Protein AF-A0A3M1M0B0-F1 (afdb_monomer_lite)

Foldseek 3Di:
DCLVVLLLVLLLPDPVLVVVLVVLVVVLVVLVVCCVPVLLLPDPPDPPSDPPQPALVVLVVVVVVCVVVVVVLVVLLVQLVVLLVQLVVCSVPDDNPCSNVSVVSNLSSVLSNQQSVLVVVLVVLSSVLSNDPDPVSNVVSSVVSNVSSVSNSCSSVVSSVVSVCSSVVD

Sequence (170 aa):
MHGFLDILVKVGSDWSSWIVVGILALWAGMSFYKKTICPIANCRFGPDCPKFLPSPEEARGRLERADRRTMLFSLLMLLGVVLAVAGLFGLAQTGAERGTLSFFTLAVGLFLILTVPVRFQIRDNELRVLSATDPELRKALAYDLRLTHWRLLEYEFGILALLTTIIVAF

Structure (mmCIF, N/CA/C/O backbone):
data_AF-A0A3M1M0B0-F1
#
_entry.id   AF-A0A3M1M0B0-F1
#
loop_
_atom_site.group_PDB
_atom_site.id
_atom_site.type_symbol
_atom_site.label_atom_id
_atom_site.label_alt_id
_atom_site.label_comp_id
_atom_site.label_asym_id
_atom_site.label_entity_id
_atom_site.label_seq_id
_atom_site.pdbx_PDB_ins_code
_atom_site.Cartn_x
_atom_site.Cartn_y
_atom_site.Cartn_z
_atom_site.occupancy
_atom_site.B_iso_or_equiv
_atom_site.auth_seq_id
_atom_site.auth_comp_id
_atom_site.auth_asym_id
_atom_site.auth_atom_id
_atom_site.pdbx_PDB_model_num
ATOM 1 N N . MET A 1 1 ? -12.186 -14.550 28.923 1.00 51.50 1 MET A N 1
ATOM 2 C CA . MET A 1 1 ? -11.669 -14.328 27.551 1.00 51.50 1 MET A CA 1
ATOM 3 C C . MET A 1 1 ? -12.751 -13.715 26.643 1.00 51.50 1 MET A C 1
ATOM 5 O O . MET A 1 1 ? -12.877 -14.126 25.501 1.00 51.50 1 MET A O 1
ATOM 9 N N . HIS A 1 2 ? -13.516 -12.721 27.122 1.00 62.84 2 HIS A N 1
ATOM 10 C CA . HIS A 1 2 ? -14.622 -12.112 26.352 1.00 62.84 2 HIS A CA 1
ATOM 11 C C . HIS A 1 2 ? -14.266 -10.755 25.719 1.00 62.84 2 HIS A C 1
ATOM 13 O O . HIS A 1 2 ? -14.863 -10.377 24.720 1.00 62.84 2 HIS A O 1
ATOM 19 N N . GLY A 1 3 ? -13.204 -10.091 26.195 1.00 75.12 3 GLY A N 1
ATOM 20 C CA . GLY A 1 3 ? -12.908 -8.706 25.811 1.00 75.12 3 GLY A CA 1
ATOM 21 C C . GLY A 1 3 ? -12.668 -8.460 24.318 1.00 75.12 3 GLY A C 1
ATOM 22 O O . GLY A 1 3 ? -13.048 -7.411 23.821 1.00 75.12 3 GLY A O 1
ATOM 23 N N . PHE A 1 4 ? -12.089 -9.407 23.569 1.00 79.62 4 PHE A N 1
ATOM 24 C CA . PHE A 1 4 ? -11.884 -9.216 22.125 1.00 79.62 4 PHE A CA 1
ATOM 25 C C . PHE A 1 4 ? -13.190 -9.318 21.324 1.00 79.62 4 PHE A C 1
ATOM 27 O O . PHE A 1 4 ? -13.416 -8.512 20.428 1.00 79.62 4 PHE A O 1
ATOM 34 N N . LEU A 1 5 ? -14.067 -10.267 21.668 1.00 83.44 5 LEU A N 1
ATOM 35 C CA . LEU A 1 5 ? -15.386 -10.398 21.039 1.00 83.44 5 LEU A CA 1
ATOM 36 C C . LEU A 1 5 ? -16.259 -9.172 21.323 1.00 83.44 5 LEU A C 1
ATOM 38 O O . LEU A 1 5 ? -16.896 -8.665 20.406 1.00 83.44 5 LEU A O 1
ATOM 42 N N . ASP A 1 6 ? -16.211 -8.647 22.549 1.00 84.31 6 ASP A N 1
ATOM 43 C CA . ASP A 1 6 ? -16.931 -7.423 22.919 1.00 84.31 6 ASP A CA 1
ATOM 44 C C . ASP A 1 6 ? -16.473 -6.219 22.076 1.00 84.31 6 ASP A C 1
ATOM 46 O O . ASP A 1 6 ? -17.281 -5.375 21.685 1.00 84.31 6 ASP A O 1
ATOM 50 N N . ILE A 1 7 ? -15.178 -6.154 21.741 1.00 84.50 7 ILE A N 1
ATOM 51 C CA . ILE A 1 7 ? -14.634 -5.128 20.844 1.00 84.50 7 ILE A CA 1
ATOM 52 C C . ILE A 1 7 ? -15.150 -5.322 19.414 1.00 84.50 7 ILE A C 1
ATOM 54 O O . ILE A 1 7 ? -15.516 -4.333 18.788 1.00 84.50 7 ILE A O 1
ATOM 58 N N . LEU A 1 8 ? -15.214 -6.555 18.899 1.00 85.62 8 LEU A N 1
ATOM 59 C CA . LEU A 1 8 ? -15.727 -6.819 17.547 1.00 85.62 8 LEU A CA 1
ATOM 60 C C . LEU A 1 8 ? -17.207 -6.446 17.406 1.00 85.62 8 LEU A C 1
ATOM 62 O O . LEU A 1 8 ? -17.549 -5.729 16.471 1.00 85.62 8 LEU A O 1
ATOM 66 N N . VAL A 1 9 ? -18.049 -6.849 18.364 1.00 85.88 9 VAL A N 1
ATOM 67 C CA . VAL A 1 9 ? -19.472 -6.452 18.427 1.00 85.88 9 VAL A CA 1
ATOM 68 C C . VAL A 1 9 ? -19.602 -4.936 18.458 1.00 85.88 9 VAL A C 1
ATOM 70 O O . VAL A 1 9 ? -20.407 -4.343 17.740 1.00 85.88 9 VAL A O 1
ATOM 73 N N . LYS A 1 10 ? -18.755 -4.268 19.245 1.00 85.50 10 LYS A N 1
ATOM 74 C CA . LYS A 1 10 ? -18.771 -2.812 19.298 1.00 85.50 10 LYS A CA 1
ATOM 75 C C . LYS A 1 10 ? -18.378 -2.179 17.963 1.00 85.50 10 LYS A C 1
ATOM 77 O O . LYS A 1 10 ? -19.073 -1.273 17.512 1.00 85.50 10 LYS A O 1
ATOM 82 N N . VAL A 1 11 ? -17.306 -2.657 17.331 1.00 86.75 11 VAL A N 1
ATOM 83 C CA . VAL A 1 11 ? -16.853 -2.183 16.014 1.00 86.75 11 VAL A CA 1
ATOM 84 C C . VAL A 1 11 ? -17.946 -2.377 14.961 1.00 86.75 11 VAL A C 1
ATOM 86 O O . VAL A 1 11 ? -18.173 -1.458 14.178 1.00 86.75 11 VAL A O 1
ATOM 89 N N . GLY A 1 12 ? -18.644 -3.513 14.957 1.00 86.69 12 GLY A N 1
ATOM 90 C CA . GLY A 1 12 ? -19.747 -3.775 14.028 1.00 86.69 12 GLY A CA 1
ATOM 91 C C . GLY A 1 12 ? -20.953 -2.853 14.230 1.00 86.69 12 GLY A C 1
ATOM 92 O O . GLY A 1 12 ? -21.497 -2.306 13.269 1.00 86.69 12 GLY A O 1
ATOM 93 N N . SER A 1 13 ? -21.294 -2.563 15.489 1.00 87.00 13 SER A N 1
ATOM 94 C CA . SER A 1 13 ? -22.404 -1.664 15.841 1.00 87.00 13 SER A CA 1
ATOM 95 C C . SER A 1 13 ? -22.131 -0.169 15.606 1.00 87.00 13 SER A C 1
ATOM 97 O O . SER A 1 13 ? -23.065 0.635 15.554 1.00 87.00 13 SER A O 1
ATOM 99 N N . ASP A 1 14 ? -20.862 0.231 15.499 1.00 89.31 14 ASP A N 1
ATOM 100 C CA . ASP A 1 14 ? -20.462 1.635 15.420 1.00 89.31 14 ASP A CA 1
ATOM 101 C C . ASP A 1 14 ? -20.543 2.158 13.977 1.00 89.31 14 ASP A C 1
ATOM 103 O O . ASP A 1 14 ? -19.865 1.682 13.065 1.00 89.31 14 ASP A O 1
ATOM 107 N N . TRP A 1 15 ? -21.349 3.199 13.763 1.00 88.88 15 TRP A N 1
ATOM 108 C CA . TRP A 1 15 ? -21.510 3.839 12.454 1.00 88.88 15 TRP A CA 1
ATOM 109 C C . TRP A 1 15 ? -20.189 4.404 11.903 1.00 88.88 15 TRP A C 1
ATOM 111 O O . TRP A 1 15 ? -20.014 4.492 10.684 1.00 88.88 15 TRP A O 1
ATOM 121 N N . SER A 1 16 ? -19.239 4.760 12.778 1.00 88.38 16 SER A N 1
ATOM 122 C CA . SER A 1 16 ? -17.927 5.271 12.371 1.00 88.38 16 SER A CA 1
ATOM 123 C C . SER A 1 16 ? -17.088 4.225 11.628 1.00 88.38 16 SER A C 1
ATOM 125 O O . SER A 1 16 ? -16.290 4.583 10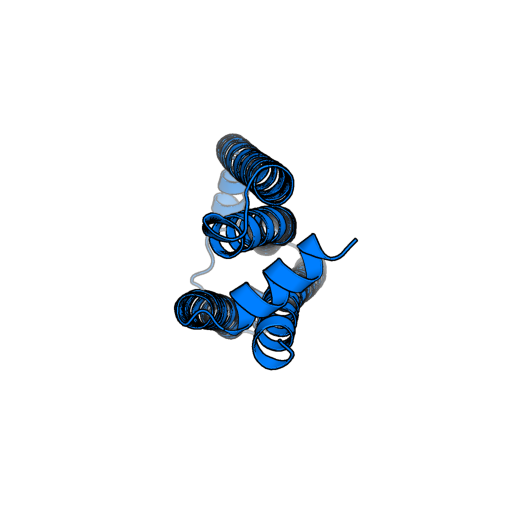.756 1.00 88.38 16 SER A O 1
ATOM 127 N N . SER A 1 17 ? -17.328 2.935 11.871 1.00 89.69 17 SER A N 1
ATOM 128 C CA . SER A 1 17 ? -16.665 1.836 11.167 1.00 89.69 17 SER A CA 1
ATOM 129 C C . SER A 1 17 ? -16.961 1.842 9.668 1.00 89.69 17 SER A C 1
ATOM 131 O O . SER A 1 17 ? -16.065 1.611 8.852 1.00 89.69 17 SER A O 1
ATOM 133 N N . TRP A 1 18 ? -18.188 2.204 9.286 1.00 91.44 18 TRP A N 1
ATOM 134 C CA . TRP A 1 18 ? -18.582 2.333 7.882 1.00 91.44 18 TRP A CA 1
ATOM 135 C C . TRP A 1 18 ? -17.892 3.502 7.180 1.00 91.44 18 TRP A C 1
ATOM 137 O O . TRP A 1 18 ? -17.588 3.398 5.991 1.00 91.44 18 TRP A O 1
ATOM 147 N N . ILE A 1 19 ? -17.569 4.583 7.901 1.00 91.75 19 ILE A N 1
ATOM 148 C CA . ILE A 1 19 ? -16.753 5.670 7.340 1.00 91.75 19 ILE A CA 1
ATOM 149 C C . ILE A 1 19 ? -15.360 5.146 6.993 1.00 91.75 19 ILE A C 1
ATOM 151 O O . 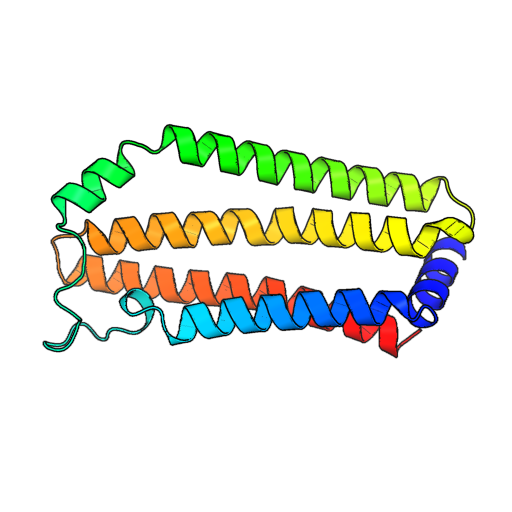ILE A 1 19 ? -14.864 5.405 5.896 1.00 91.75 19 ILE A O 1
ATOM 155 N N . VAL A 1 20 ? -14.732 4.387 7.897 1.00 89.62 20 VAL A N 1
ATOM 156 C CA . VAL A 1 20 ? -13.390 3.836 7.657 1.00 89.62 20 VAL A CA 1
ATOM 157 C C . VAL A 1 20 ? -13.403 2.879 6.465 1.00 89.62 20 VAL A C 1
ATOM 159 O O . VAL A 1 20 ? -12.549 2.996 5.586 1.00 89.62 20 VAL A O 1
ATOM 162 N N . VAL A 1 21 ? -14.401 1.993 6.380 1.00 92.06 21 VAL A N 1
ATOM 163 C CA . VAL A 1 21 ? -14.598 1.116 5.213 1.00 92.06 21 VAL A CA 1
ATOM 164 C C . VAL A 1 21 ? -14.781 1.931 3.936 1.00 92.06 21 VAL A C 1
ATOM 166 O O . VAL A 1 21 ? -14.136 1.629 2.936 1.00 92.06 21 VAL A O 1
ATOM 169 N N . GLY A 1 22 ? -15.593 2.990 3.962 1.00 93.25 22 GLY A N 1
ATOM 170 C CA . GLY A 1 22 ? -15.803 3.869 2.811 1.00 93.25 22 GLY A CA 1
ATOM 171 C C . GLY A 1 22 ? -14.512 4.541 2.332 1.00 93.25 22 GLY A C 1
ATOM 172 O O . GLY A 1 22 ? -14.228 4.553 1.133 1.00 93.25 22 GLY A O 1
ATOM 173 N N . ILE A 1 23 ? -13.686 5.036 3.258 1.00 93.31 23 ILE A N 1
ATOM 174 C CA . ILE A 1 23 ? -12.377 5.628 2.943 1.00 93.31 23 ILE A CA 1
ATOM 175 C C . ILE A 1 23 ? -11.434 4.575 2.349 1.00 93.31 23 ILE A C 1
ATOM 177 O O . ILE A 1 23 ? -10.789 4.837 1.332 1.00 93.31 23 ILE A O 1
ATOM 181 N N . LEU A 1 24 ? -11.363 3.380 2.942 1.00 91.44 24 LEU A N 1
ATOM 182 C CA . LEU A 1 24 ? -10.529 2.286 2.435 1.00 91.44 24 LEU A CA 1
ATOM 183 C C . LEU A 1 24 ? -10.997 1.797 1.060 1.00 91.44 24 LEU A C 1
ATOM 185 O O . LEU A 1 24 ? -10.163 1.539 0.195 1.00 91.44 24 LEU A O 1
ATOM 189 N N . ALA A 1 25 ? -12.308 1.725 0.827 1.00 93.88 25 ALA A N 1
ATOM 190 C CA . ALA A 1 25 ? -12.888 1.363 -0.461 1.00 93.88 25 ALA A CA 1
ATOM 191 C C . ALA A 1 25 ? -12.552 2.400 -1.537 1.00 93.88 25 ALA A C 1
ATOM 193 O O . ALA A 1 25 ? -12.119 2.034 -2.631 1.00 93.88 25 ALA A O 1
ATOM 194 N N . LEU A 1 26 ? -12.673 3.692 -1.217 1.00 95.88 26 LEU A N 1
ATOM 195 C CA . LEU A 1 26 ? -12.257 4.767 -2.115 1.00 95.88 26 LEU A CA 1
ATOM 196 C C . LEU A 1 26 ? -10.753 4.692 -2.407 1.00 95.88 26 LEU A C 1
ATOM 198 O O . LEU A 1 26 ? -10.331 4.875 -3.550 1.00 95.88 26 LEU A O 1
ATOM 202 N N . TRP A 1 27 ? -9.941 4.384 -1.395 1.00 93.06 27 TRP A N 1
ATOM 203 C CA . TRP A 1 27 ? -8.497 4.256 -1.551 1.00 93.06 27 TRP A CA 1
ATOM 204 C C . TRP A 1 27 ? -8.106 3.073 -2.440 1.00 93.06 27 TRP A C 1
ATOM 206 O O . TRP A 1 27 ? -7.343 3.261 -3.389 1.00 93.06 27 TRP A O 1
ATOM 216 N N . ALA A 1 28 ? -8.670 1.890 -2.191 1.00 91.75 28 ALA A N 1
ATOM 217 C CA . ALA A 1 28 ? -8.473 0.699 -3.015 1.00 91.75 28 ALA A CA 1
ATOM 218 C C . ALA A 1 28 ? -8.975 0.927 -4.452 1.00 91.75 28 ALA A C 1
ATOM 220 O O . ALA A 1 28 ? -8.296 0.573 -5.418 1.00 91.75 28 ALA A O 1
ATOM 221 N N . GLY A 1 29 ? -10.117 1.605 -4.612 1.00 93.62 29 GLY A N 1
ATOM 222 C CA . GLY A 1 29 ? -10.640 2.025 -5.912 1.00 93.62 29 GLY A CA 1
ATOM 223 C C . GLY A 1 29 ? -9.684 2.963 -6.653 1.00 93.62 29 GLY A C 1
ATOM 224 O O . GLY A 1 29 ? -9.443 2.786 -7.847 1.00 93.62 29 GLY A O 1
ATOM 225 N N . MET A 1 30 ? -9.062 3.910 -5.948 1.00 93.06 30 MET A N 1
ATOM 226 C CA . MET A 1 30 ? -8.062 4.814 -6.521 1.00 93.06 30 MET A CA 1
ATOM 227 C C . MET A 1 30 ? -6.768 4.082 -6.905 1.00 93.06 30 MET A C 1
ATOM 229 O O . MET A 1 30 ? -6.207 4.348 -7.970 1.00 93.06 30 MET A O 1
ATOM 233 N N . SER A 1 31 ? -6.305 3.131 -6.091 1.00 90.38 31 SER A N 1
ATOM 234 C CA . SER A 1 31 ? -5.173 2.259 -6.431 1.00 90.38 31 SER A CA 1
ATOM 235 C C . SER A 1 31 ? -5.466 1.392 -7.658 1.00 90.38 31 SER A C 1
ATOM 237 O O . SER A 1 31 ? -4.613 1.257 -8.542 1.00 90.38 31 SER A O 1
ATOM 239 N N . PHE A 1 32 ? -6.683 0.852 -7.756 1.00 92.88 32 PHE A N 1
ATOM 240 C CA . PHE A 1 32 ? -7.142 0.091 -8.915 1.00 92.88 32 PHE A CA 1
ATOM 241 C C . PHE A 1 32 ? -7.191 0.965 -10.173 1.00 92.88 32 PHE A C 1
ATOM 243 O O . PHE A 1 32 ? -6.605 0.604 -11.192 1.00 92.88 32 PHE A O 1
ATOM 250 N N . TYR A 1 33 ? -7.788 2.153 -10.085 1.00 90.62 33 TYR A N 1
ATOM 251 C CA . TYR A 1 33 ? -7.823 3.132 -11.174 1.00 90.62 33 TYR A CA 1
ATOM 252 C C . TYR A 1 33 ? -6.416 3.538 -11.635 1.00 90.62 33 TYR A C 1
ATOM 254 O O . TYR A 1 33 ? -6.116 3.591 -12.828 1.00 90.62 33 TYR A O 1
ATOM 262 N N . LYS A 1 34 ? -5.493 3.754 -10.692 1.00 86.50 34 LYS A N 1
ATOM 263 C CA . LYS A 1 34 ? -4.099 4.054 -11.030 1.00 86.50 34 LYS A CA 1
ATOM 264 C C . LYS A 1 34 ? -3.449 2.906 -11.804 1.00 86.50 34 LYS A C 1
ATOM 266 O O . LYS A 1 34 ? -2.698 3.155 -12.744 1.00 86.50 34 LYS A O 1
ATOM 271 N N . LYS A 1 35 ? -3.737 1.654 -11.443 1.00 87.38 35 LYS A N 1
ATOM 272 C CA . LYS A 1 35 ? -3.252 0.482 -12.181 1.00 87.38 35 LYS A CA 1
ATOM 273 C C . LYS A 1 35 ? -3.845 0.400 -13.590 1.00 87.38 35 LYS A C 1
ATOM 275 O O . LYS A 1 35 ? -3.110 0.072 -14.518 1.00 87.38 35 LYS A O 1
ATOM 280 N N . THR A 1 36 ? -5.136 0.674 -13.771 1.00 84.94 36 THR A N 1
ATOM 281 C CA . THR A 1 36 ? -5.778 0.596 -15.097 1.00 84.94 36 THR A CA 1
ATOM 282 C C . THR A 1 36 ? -5.282 1.686 -16.045 1.00 84.94 36 THR A C 1
ATOM 284 O O . THR A 1 36 ? -5.188 1.452 -17.249 1.00 84.94 36 THR A O 1
ATOM 287 N N . ILE A 1 37 ? -4.885 2.842 -15.514 1.00 81.94 37 ILE A N 1
ATOM 288 C CA . ILE A 1 37 ? -4.361 3.954 -16.318 1.00 81.94 37 ILE A CA 1
ATOM 289 C C . ILE A 1 37 ? -2.848 3.913 -16.489 1.00 81.94 37 ILE A C 1
ATOM 291 O O . ILE A 1 37 ? -2.345 4.524 -17.427 1.00 81.94 37 ILE A O 1
ATOM 295 N N . CYS A 1 38 ? -2.105 3.202 -15.634 1.00 76.62 38 CYS A N 1
ATOM 296 C CA . CYS A 1 38 ? -0.647 3.174 -15.710 1.00 76.62 38 CYS A CA 1
ATOM 297 C C . CYS A 1 38 ? -0.179 2.655 -17.087 1.00 76.62 38 CYS A C 1
ATOM 299 O O . CYS A 1 38 ? -0.303 1.455 -17.367 1.00 76.62 38 CYS A O 1
ATOM 301 N N . PRO A 1 39 ? 0.400 3.522 -17.945 1.00 71.44 39 PRO A N 1
ATOM 302 C CA . PRO A 1 39 ? 0.786 3.128 -19.294 1.00 71.44 39 PRO A CA 1
ATOM 303 C C . PRO A 1 39 ? 1.977 2.170 -19.256 1.00 71.44 39 PRO A C 1
ATOM 305 O O . PRO A 1 39 ? 2.071 1.281 -20.086 1.00 71.44 39 PRO A O 1
ATOM 308 N N . ILE A 1 40 ? 2.852 2.277 -18.253 1.00 74.56 40 ILE A N 1
ATOM 309 C CA . ILE A 1 40 ? 4.027 1.408 -18.094 1.00 74.56 40 ILE A CA 1
ATOM 310 C C . ILE A 1 40 ? 3.592 -0.031 -17.794 1.00 74.56 40 ILE A C 1
ATOM 312 O O . ILE A 1 40 ? 4.132 -0.980 -18.358 1.00 74.56 40 ILE A O 1
ATOM 316 N N . ALA A 1 41 ? 2.582 -0.193 -16.936 1.00 71.06 41 ALA A N 1
ATOM 317 C CA . ALA A 1 41 ? 2.028 -1.500 -16.625 1.00 71.06 41 ALA A CA 1
ATOM 318 C C . ALA A 1 41 ? 1.197 -2.044 -17.798 1.00 71.06 41 ALA A C 1
ATOM 320 O O . ALA A 1 41 ? 1.346 -3.211 -18.143 1.00 71.06 41 ALA A O 1
ATOM 321 N N . ASN A 1 42 ? 0.365 -1.234 -18.459 1.00 69.31 42 ASN A N 1
ATOM 322 C CA . ASN A 1 42 ? -0.580 -1.735 -19.469 1.00 69.31 42 ASN A CA 1
ATOM 323 C C . ASN A 1 42 ? -0.088 -1.671 -20.923 1.00 69.31 42 ASN A C 1
ATOM 325 O O . ASN A 1 42 ? -0.692 -2.320 -21.778 1.00 69.31 42 ASN A O 1
ATOM 329 N N . CYS A 1 43 ? 1.024 -0.992 -21.224 1.00 63.62 43 CYS A N 1
ATOM 330 C CA . CYS A 1 43 ? 1.634 -1.054 -22.550 1.00 63.62 43 CYS A CA 1
ATOM 331 C C . CYS A 1 43 ? 2.029 -2.507 -22.851 1.00 63.62 43 CYS A C 1
ATOM 333 O O . CYS A 1 43 ? 2.913 -3.102 -22.227 1.00 63.62 43 CYS A O 1
ATOM 335 N N . ARG A 1 44 ? 1.398 -3.086 -23.873 1.00 57.88 44 ARG A N 1
ATOM 336 C CA . ARG A 1 44 ? 2.106 -4.016 -24.754 1.00 57.88 44 ARG A CA 1
ATOM 337 C C . ARG A 1 44 ? 3.099 -3.146 -25.516 1.00 57.88 44 ARG A C 1
ATOM 339 O O . ARG A 1 44 ? 2.698 -2.098 -26.002 1.00 57.88 44 ARG A O 1
ATOM 346 N N . PHE A 1 45 ? 4.375 -3.522 -25.555 1.00 57.16 45 PHE A N 1
ATOM 347 C CA . PHE A 1 45 ? 5.467 -2.772 -26.196 1.00 57.16 45 PHE A CA 1
ATOM 348 C C . PHE A 1 45 ? 5.313 -2.699 -27.727 1.00 57.16 45 PHE A C 1
ATOM 350 O O . PHE A 1 45 ? 6.147 -3.205 -28.471 1.00 57.16 45 PHE A O 1
ATOM 357 N N . GLY A 1 46 ? 4.200 -2.141 -28.184 1.00 54.34 46 GLY A N 1
ATOM 358 C CA . GLY A 1 46 ? 3.912 -1.802 -29.562 1.00 54.34 46 GLY A CA 1
ATOM 359 C C . GLY A 1 46 ? 4.251 -0.336 -29.847 1.00 54.34 46 GLY A C 1
ATOM 360 O O . GLY A 1 46 ? 4.607 0.413 -28.930 1.00 54.34 46 GLY A O 1
ATOM 361 N N . PRO A 1 47 ? 4.128 0.077 -31.116 1.00 52.81 47 PRO A N 1
ATOM 362 C CA . PRO A 1 47 ? 4.463 1.425 -31.583 1.00 52.81 47 PRO A CA 1
ATOM 363 C C . PRO A 1 47 ? 3.640 2.547 -30.921 1.00 52.81 47 PRO A C 1
ATOM 365 O O . PRO A 1 47 ? 4.048 3.704 -30.976 1.00 52.81 47 PRO A O 1
ATOM 368 N N . ASP A 1 48 ? 2.538 2.207 -30.247 1.00 52.81 48 ASP A N 1
ATOM 369 C CA . ASP A 1 48 ? 1.598 3.157 -29.638 1.00 52.81 48 ASP A CA 1
ATOM 370 C C . ASP A 1 48 ? 1.923 3.527 -28.180 1.00 52.81 48 ASP A C 1
ATOM 372 O O . ASP A 1 48 ? 1.173 4.275 -27.550 1.00 52.81 48 ASP A O 1
ATOM 376 N N . CYS A 1 49 ? 3.016 3.014 -27.599 1.00 58.69 49 CYS A N 1
ATOM 377 C CA . CYS A 1 49 ? 3.376 3.403 -26.235 1.00 58.69 49 CYS A CA 1
ATOM 378 C C . CYS A 1 49 ? 3.824 4.885 -26.236 1.00 58.69 49 CYS A C 1
ATOM 380 O O . CYS A 1 49 ? 4.694 5.264 -27.027 1.00 58.69 49 CYS A O 1
ATOM 382 N N . PRO A 1 50 ? 3.217 5.755 -25.406 1.00 52.34 50 PRO A N 1
ATOM 383 C CA . PRO A 1 50 ? 3.344 7.199 -25.555 1.00 52.34 50 PRO A CA 1
ATOM 384 C C . PRO A 1 50 ? 4.800 7.662 -25.435 1.00 52.34 50 PRO A C 1
ATOM 386 O O . PRO A 1 50 ? 5.491 7.351 -24.467 1.00 52.34 50 PRO A O 1
ATOM 389 N N . LYS A 1 51 ? 5.231 8.498 -26.390 1.00 54.06 51 LYS A N 1
ATOM 390 C CA . LYS A 1 51 ? 6.551 9.166 -26.458 1.00 54.06 51 LYS A CA 1
ATOM 391 C C . LYS A 1 51 ? 6.870 10.090 -25.263 1.00 54.06 51 LYS A C 1
ATOM 393 O O . LYS A 1 51 ? 7.918 10.718 -25.250 1.00 54.06 51 LYS A O 1
ATOM 398 N N . PHE A 1 52 ? 5.984 10.173 -24.269 1.00 53.00 52 PHE A N 1
ATOM 399 C CA . PHE A 1 52 ? 6.109 10.988 -23.053 1.00 53.00 52 PHE A CA 1
ATOM 400 C C . PHE A 1 52 ? 6.786 10.253 -21.884 1.00 53.00 52 PHE A C 1
ATOM 402 O O . PHE A 1 52 ? 6.677 10.674 -20.732 1.00 53.00 52 PHE A O 1
ATOM 409 N N . LEU A 1 53 ? 7.465 9.137 -22.148 1.00 62.50 53 LEU A N 1
ATOM 410 C CA . LEU A 1 53 ? 8.299 8.490 -21.141 1.00 62.50 53 LEU A CA 1
ATOM 411 C C . LEU A 1 53 ? 9.577 9.334 -20.967 1.00 62.50 53 LEU A C 1
ATOM 413 O O . LEU A 1 53 ? 10.177 9.710 -21.976 1.00 62.50 53 LEU A O 1
ATOM 417 N N . PRO A 1 54 ? 9.982 9.665 -19.724 1.00 62.78 54 PRO A N 1
ATOM 418 C CA . PRO A 1 54 ? 11.210 10.416 -19.476 1.00 62.78 54 PRO A CA 1
ATOM 419 C C . PRO A 1 54 ? 12.397 9.711 -20.136 1.00 62.78 54 PRO A C 1
ATOM 421 O O . PRO A 1 54 ? 12.399 8.481 -20.256 1.00 62.78 54 PRO A O 1
ATOM 424 N N . SER A 1 55 ? 13.399 10.482 -20.566 1.00 66.25 55 SER A N 1
ATOM 425 C CA . SER A 1 55 ? 14.582 9.897 -21.197 1.00 66.25 55 SER A CA 1
ATOM 426 C C . SER A 1 55 ? 15.221 8.860 -20.250 1.00 66.25 55 SER A C 1
ATOM 428 O O . SER A 1 55 ? 15.192 9.035 -19.024 1.00 66.25 55 SER A O 1
ATOM 430 N N . PRO A 1 56 ? 15.799 7.759 -20.767 1.00 66.81 56 PRO A N 1
ATOM 431 C CA . PRO A 1 56 ? 16.432 6.739 -19.926 1.00 66.81 56 PRO A CA 1
ATOM 432 C C . PRO A 1 56 ? 17.500 7.315 -18.982 1.00 66.81 56 PRO A C 1
ATOM 434 O O . PRO A 1 56 ? 17.704 6.803 -17.882 1.00 66.81 56 PRO A O 1
ATOM 437 N N . GLU A 1 57 ? 18.152 8.405 -19.390 1.00 67.38 57 GLU A N 1
ATOM 438 C CA . GLU A 1 57 ? 19.146 9.139 -18.603 1.00 67.38 57 GLU A CA 1
ATOM 439 C C . GLU A 1 57 ? 18.518 9.876 -17.411 1.00 67.38 57 GLU A C 1
ATOM 441 O O . GLU A 1 57 ? 19.026 9.785 -16.292 1.00 67.38 57 GLU A O 1
ATOM 446 N N . GLU A 1 58 ? 17.355 10.511 -17.591 1.00 70.06 58 GLU A N 1
ATOM 447 C CA . GLU A 1 58 ? 16.602 11.113 -16.483 1.00 70.06 58 GLU A CA 1
ATOM 448 C C . GLU A 1 58 ? 16.106 10.060 -15.483 1.00 70.06 58 GLU A C 1
ATOM 450 O O . GLU A 1 58 ? 16.109 10.296 -14.269 1.00 70.06 58 GLU A O 1
ATOM 455 N N . ALA A 1 59 ? 15.694 8.885 -15.967 1.00 67.38 59 ALA A N 1
ATOM 456 C CA . ALA A 1 59 ? 15.277 7.778 -15.109 1.00 67.38 59 ALA A CA 1
ATOM 457 C C . ALA A 1 59 ? 16.446 7.234 -14.266 1.00 67.38 59 ALA A C 1
ATOM 459 O O . ALA A 1 59 ? 16.265 6.962 -13.075 1.00 67.38 59 ALA A O 1
ATOM 460 N N . ARG A 1 60 ? 17.654 7.151 -14.841 1.00 67.06 60 ARG A N 1
ATOM 461 C CA . ARG A 1 60 ? 18.885 6.771 -14.122 1.00 67.06 60 ARG A CA 1
ATOM 462 C C . ARG A 1 60 ? 19.277 7.804 -13.066 1.00 67.06 60 ARG A C 1
ATOM 464 O O . ARG A 1 60 ? 19.482 7.433 -11.914 1.00 67.06 60 ARG A O 1
ATOM 471 N N . GLY A 1 61 ? 19.235 9.097 -13.391 1.00 68.44 61 GLY A N 1
ATOM 472 C CA . GLY A 1 61 ? 19.490 10.155 -12.404 1.00 68.44 61 GLY A CA 1
ATOM 473 C C . GLY A 1 61 ? 18.475 10.166 -11.249 1.00 68.44 61 GLY A C 1
ATOM 474 O O . GLY A 1 61 ? 18.797 10.535 -10.118 1.00 68.44 61 GLY A O 1
ATOM 475 N N . ARG A 1 62 ? 17.234 9.716 -11.489 1.00 71.69 62 ARG A N 1
ATOM 476 C CA . ARG A 1 62 ? 16.242 9.499 -10.420 1.00 71.69 62 ARG A CA 1
ATOM 477 C C . ARG A 1 62 ? 16.504 8.233 -9.611 1.00 71.69 62 ARG A C 1
ATOM 479 O O . ARG A 1 62 ? 16.109 8.209 -8.447 1.00 71.69 62 ARG A O 1
ATOM 486 N N . LEU A 1 63 ? 17.118 7.196 -10.179 1.00 68.06 63 LEU A N 1
ATOM 487 C CA . LEU A 1 63 ? 17.564 6.014 -9.432 1.00 68.06 63 LEU A CA 1
ATOM 488 C C . LEU A 1 63 ? 18.678 6.386 -8.449 1.00 68.06 63 LEU A C 1
ATOM 490 O O . LEU A 1 63 ? 18.576 6.017 -7.285 1.00 68.06 63 LEU A O 1
ATOM 494 N N . GLU A 1 64 ? 19.640 7.207 -8.872 1.00 66.44 64 GLU A N 1
ATOM 495 C CA . GLU A 1 64 ? 20.776 7.639 -8.041 1.00 66.44 64 GLU A CA 1
ATOM 496 C C . GLU A 1 64 ? 20.367 8.511 -6.841 1.00 66.44 64 GLU A C 1
ATOM 498 O O . GLU A 1 64 ? 20.964 8.416 -5.775 1.00 66.44 64 GLU A O 1
ATOM 503 N N . ARG A 1 65 ? 19.275 9.286 -6.936 1.00 66.44 65 ARG A N 1
ATOM 504 C CA . ARG A 1 65 ? 18.707 10.045 -5.794 1.00 66.44 65 ARG A CA 1
ATOM 505 C C . ARG A 1 65 ? 17.881 9.175 -4.828 1.00 66.44 65 ARG A C 1
ATOM 507 O O . ARG A 1 65 ? 16.836 9.610 -4.333 1.00 66.44 65 ARG A O 1
ATOM 514 N N . ALA A 1 66 ? 18.309 7.937 -4.586 1.00 65.88 66 ALA A N 1
ATOM 515 C CA . ALA A 1 66 ? 17.599 6.965 -3.755 1.00 65.88 66 ALA A CA 1
ATOM 516 C C . ALA A 1 66 ? 17.468 7.391 -2.281 1.00 65.88 66 ALA A C 1
ATOM 518 O O . ALA A 1 66 ? 16.453 7.080 -1.659 1.00 65.88 66 ALA A O 1
ATOM 519 N N . ASP A 1 67 ? 18.410 8.168 -1.743 1.00 66.31 67 ASP A N 1
ATOM 520 C CA . ASP A 1 67 ? 18.482 8.474 -0.304 1.00 66.31 67 ASP A CA 1
ATOM 521 C C . ASP A 1 67 ? 17.213 9.108 0.274 1.00 66.31 67 ASP A C 1
ATOM 523 O O . ASP A 1 67 ? 16.721 8.706 1.332 1.00 66.31 67 ASP A O 1
ATOM 527 N N . ARG A 1 68 ? 16.600 10.057 -0.445 1.00 70.94 68 ARG A N 1
ATOM 528 C CA . ARG A 1 68 ? 15.366 10.705 0.029 1.00 70.94 68 ARG A CA 1
ATOM 529 C C . ARG A 1 68 ? 14.179 9.734 0.059 1.00 70.94 68 ARG A C 1
ATOM 531 O O . ARG A 1 68 ? 13.272 9.901 0.875 1.00 70.94 68 ARG A O 1
ATOM 538 N N . ARG A 1 69 ? 14.171 8.717 -0.815 1.00 74.81 69 ARG A N 1
ATOM 539 C CA . ARG A 1 69 ? 13.138 7.667 -0.828 1.00 74.81 69 ARG A CA 1
ATOM 540 C C . ARG A 1 69 ? 13.304 6.732 0.363 1.00 74.81 69 ARG A C 1
ATOM 542 O O . ARG A 1 69 ? 12.306 6.426 1.012 1.00 74.81 69 ARG A O 1
ATOM 549 N N . THR A 1 70 ? 14.540 6.364 0.686 1.00 81.25 70 THR A N 1
ATOM 550 C CA . THR A 1 70 ? 14.863 5.519 1.841 1.00 81.25 70 THR A CA 1
ATOM 551 C C . THR A 1 70 ? 14.394 6.157 3.148 1.00 81.25 70 THR A C 1
ATOM 553 O O . THR A 1 70 ? 13.768 5.488 3.966 1.00 81.25 70 THR A O 1
ATOM 556 N N . MET A 1 71 ? 14.585 7.471 3.320 1.00 87.88 71 MET A N 1
ATOM 557 C CA . MET A 1 71 ? 14.113 8.173 4.521 1.00 87.88 71 MET A CA 1
ATOM 558 C C . MET A 1 71 ? 12.580 8.161 4.648 1.00 87.88 71 MET A C 1
ATOM 560 O O . MET A 1 71 ? 12.057 7.854 5.718 1.00 87.88 71 MET A O 1
ATOM 564 N N . LEU A 1 72 ? 11.849 8.458 3.564 1.00 89.12 72 LEU A N 1
ATOM 5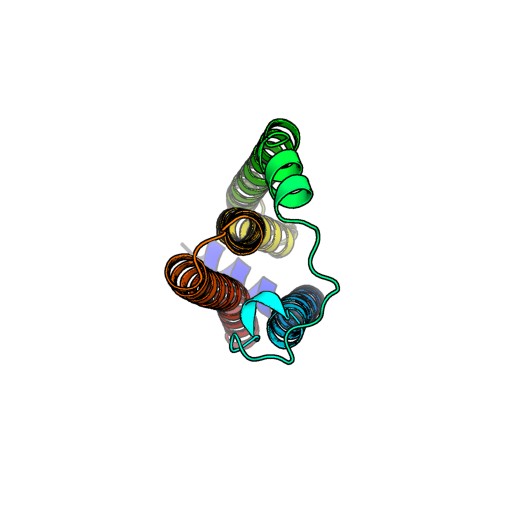65 C CA . LEU A 1 72 ? 10.378 8.440 3.578 1.00 89.12 72 LEU A CA 1
ATOM 566 C C . LEU A 1 72 ? 9.838 7.033 3.867 1.00 89.12 72 LEU A C 1
ATOM 568 O O . LEU A 1 72 ? 8.871 6.890 4.611 1.00 89.12 72 LEU A O 1
ATOM 572 N N . PHE A 1 73 ? 10.466 6.004 3.292 1.00 91.25 73 PHE A N 1
ATOM 573 C CA . PHE A 1 73 ? 10.125 4.610 3.562 1.00 91.25 73 PHE A CA 1
ATOM 574 C C . PHE A 1 73 ? 10.273 4.290 5.051 1.00 91.25 73 PHE A C 1
ATOM 576 O O . PHE A 1 73 ? 9.306 3.858 5.677 1.00 91.25 73 PHE A O 1
ATOM 583 N N . SER A 1 74 ? 11.439 4.577 5.635 1.00 93.12 74 SER A N 1
ATOM 584 C CA . SER A 1 74 ? 11.706 4.319 7.053 1.00 93.12 74 SER A CA 1
ATOM 585 C C . SER A 1 74 ? 10.733 5.057 7.972 1.00 93.12 74 SER A C 1
ATOM 587 O O . SER A 1 74 ? 10.235 4.467 8.927 1.00 93.12 74 SER A O 1
ATOM 589 N N . LEU A 1 75 ? 10.402 6.317 7.665 1.00 95.00 75 LEU A N 1
ATOM 590 C CA . LEU A 1 75 ? 9.430 7.098 8.437 1.00 95.00 75 LEU A CA 1
ATOM 591 C C . LEU A 1 75 ? 8.021 6.493 8.383 1.00 95.00 75 LEU A C 1
ATOM 593 O O . LEU A 1 75 ? 7.363 6.385 9.416 1.00 95.00 75 LEU A O 1
ATOM 597 N N . LEU A 1 76 ? 7.558 6.075 7.202 1.00 94.38 76 LEU A N 1
ATOM 598 C CA . LEU A 1 76 ? 6.236 5.460 7.045 1.00 94.38 76 LEU A CA 1
ATOM 599 C C . LEU A 1 76 ? 6.155 4.081 7.705 1.00 94.38 76 LEU A C 1
ATOM 601 O O . LEU A 1 76 ? 5.134 3.754 8.307 1.00 94.38 76 LEU A O 1
ATOM 605 N N . MET A 1 77 ? 7.228 3.291 7.632 1.00 96.69 77 MET A N 1
ATOM 606 C CA . MET A 1 77 ? 7.306 2.002 8.319 1.00 96.69 77 MET A CA 1
ATOM 607 C C . MET A 1 77 ? 7.313 2.179 9.835 1.00 96.69 77 MET A C 1
ATOM 609 O O . MET A 1 77 ? 6.565 1.492 10.529 1.00 96.69 77 MET A O 1
ATOM 613 N N . LEU A 1 78 ? 8.095 3.134 10.349 1.00 97.31 78 LEU A N 1
ATOM 614 C CA . LEU A 1 78 ? 8.109 3.461 11.772 1.00 97.31 78 LEU A CA 1
ATOM 615 C C . LEU A 1 78 ? 6.724 3.914 12.242 1.00 97.31 78 LEU A C 1
ATOM 617 O O . LEU A 1 78 ? 6.246 3.438 13.267 1.00 97.31 78 LEU A O 1
ATOM 621 N N . LEU A 1 79 ? 6.051 4.771 11.468 1.00 97.25 79 LEU A N 1
ATOM 622 C CA . LEU A 1 79 ? 4.680 5.188 11.752 1.00 97.25 79 LEU A CA 1
ATOM 623 C C . LEU A 1 79 ? 3.723 3.988 11.794 1.00 97.25 79 LEU A C 1
ATOM 625 O O . LEU A 1 79 ? 2.945 3.869 12.735 1.00 97.25 79 LEU A O 1
ATOM 629 N N . GLY A 1 80 ? 3.808 3.077 10.819 1.00 96.12 80 GLY A N 1
ATOM 630 C CA . GLY A 1 80 ? 3.002 1.855 10.792 1.00 96.12 80 GLY A CA 1
ATOM 631 C C . GLY A 1 80 ? 3.206 0.985 12.034 1.00 96.12 80 GLY A C 1
ATOM 632 O O . GLY A 1 80 ? 2.232 0.546 12.645 1.00 96.12 80 GLY A O 1
ATOM 633 N N . VAL A 1 81 ? 4.459 0.801 12.459 1.00 97.44 81 VAL A N 1
ATOM 634 C CA . VAL A 1 81 ? 4.802 0.051 13.678 1.00 97.44 81 VAL A CA 1
ATOM 635 C C . VAL A 1 81 ? 4.269 0.747 14.926 1.00 97.44 81 VAL A C 1
ATOM 637 O O . VAL A 1 81 ? 3.627 0.099 15.748 1.00 97.44 81 VAL A O 1
ATOM 640 N N . VAL A 1 82 ? 4.479 2.058 15.064 1.00 97.69 82 VAL A N 1
ATOM 641 C CA . VAL A 1 82 ? 3.991 2.829 16.218 1.00 97.69 82 VAL A CA 1
ATOM 642 C C . VAL A 1 82 ? 2.469 2.755 16.318 1.00 97.69 82 VAL A C 1
ATOM 644 O O . VAL A 1 82 ? 1.953 2.521 17.407 1.00 97.69 82 VAL A O 1
ATOM 647 N N . LEU A 1 83 ? 1.749 2.882 15.200 1.00 97.00 83 LEU A N 1
ATOM 648 C CA . LEU A 1 83 ? 0.291 2.744 15.172 1.00 97.00 83 LEU A CA 1
ATOM 649 C C . LEU A 1 83 ? -0.148 1.320 15.531 1.00 97.00 83 LEU A C 1
ATOM 651 O O . LEU A 1 83 ? -1.024 1.150 16.373 1.00 97.00 83 LEU A O 1
ATOM 655 N N . ALA A 1 84 ? 0.488 0.290 14.969 1.00 96.19 84 ALA A N 1
ATOM 656 C CA . ALA A 1 84 ? 0.151 -1.094 15.290 1.00 96.19 84 ALA A CA 1
ATOM 657 C C . ALA A 1 84 ? 0.351 -1.394 16.786 1.00 96.19 84 ALA A C 1
ATOM 659 O O . ALA A 1 84 ? -0.533 -1.945 17.440 1.00 96.19 84 ALA A O 1
ATOM 660 N N . VAL A 1 85 ? 1.481 -0.962 17.349 1.00 96.19 85 VAL A N 1
ATOM 661 C CA . VAL A 1 85 ? 1.800 -1.129 18.771 1.00 96.19 85 VAL A CA 1
ATOM 662 C C . VAL A 1 85 ? 0.833 -0.327 19.646 1.00 96.19 85 VAL A C 1
ATOM 664 O O . VAL A 1 85 ? 0.275 -0.880 20.592 1.00 96.19 85 VAL A O 1
ATOM 667 N N . ALA A 1 86 ? 0.570 0.941 19.323 1.00 94.31 86 ALA A N 1
ATOM 668 C CA . ALA A 1 86 ? -0.369 1.778 20.072 1.00 94.31 86 ALA A CA 1
ATOM 669 C C . ALA A 1 86 ? -1.798 1.216 20.042 1.00 94.31 86 ALA A C 1
ATOM 671 O O . ALA A 1 86 ? -2.475 1.203 21.070 1.00 94.31 86 ALA A O 1
ATOM 672 N N . GLY A 1 87 ? -2.244 0.707 18.891 1.00 92.88 87 GLY A N 1
ATOM 673 C CA . GLY A 1 87 ? -3.526 0.023 18.752 1.00 92.88 87 GLY A CA 1
ATOM 674 C C . GLY A 1 87 ? -3.593 -1.235 19.615 1.00 92.88 87 GLY A C 1
ATOM 675 O O . GLY A 1 87 ? -4.548 -1.406 20.368 1.00 92.88 87 GLY A O 1
ATOM 676 N N . LEU A 1 88 ? -2.547 -2.065 19.590 1.00 92.19 88 LEU A N 1
ATOM 677 C CA . LEU A 1 88 ? -2.462 -3.280 20.404 1.00 92.19 88 LEU A CA 1
ATOM 678 C C . LEU A 1 88 ? -2.505 -2.978 21.912 1.00 92.19 88 LEU A C 1
ATOM 680 O O . LEU A 1 88 ? -3.285 -3.591 22.639 1.00 92.19 88 LEU A O 1
ATOM 684 N N . PHE A 1 89 ? -1.713 -2.010 22.385 1.00 91.25 89 PHE A N 1
ATOM 685 C CA . PHE A 1 89 ? -1.748 -1.581 23.788 1.00 91.25 89 PHE A CA 1
ATOM 686 C C . PHE A 1 89 ? -3.089 -0.947 24.163 1.00 91.25 89 PHE A C 1
ATOM 688 O O . PHE A 1 89 ? -3.593 -1.193 25.258 1.00 91.25 89 PHE A O 1
ATOM 695 N N . GLY A 1 90 ? -3.694 -0.177 23.257 1.00 89.00 90 GLY A N 1
ATOM 696 C CA . GLY A 1 90 ? -5.017 0.404 23.459 1.00 89.00 90 GLY A CA 1
ATOM 697 C C . GLY A 1 90 ? -6.091 -0.664 23.669 1.00 89.00 90 GLY A C 1
ATOM 698 O O . GLY A 1 90 ? -6.866 -0.563 24.619 1.00 89.00 90 GLY A O 1
ATOM 699 N N . LEU A 1 91 ? -6.069 -1.734 22.866 1.00 87.56 91 LEU A N 1
ATOM 700 C CA . LEU A 1 91 ? -6.969 -2.884 23.023 1.00 87.56 91 LEU A CA 1
ATOM 701 C C . LEU A 1 91 ? -6.757 -3.620 24.357 1.00 87.56 91 LEU A C 1
ATOM 703 O O . LEU A 1 91 ? -7.703 -4.191 24.890 1.00 87.56 91 LEU A O 1
ATOM 707 N N . ALA A 1 92 ? -5.536 -3.608 24.900 1.00 84.88 92 ALA A N 1
ATOM 708 C CA . ALA A 1 92 ? -5.210 -4.268 26.165 1.00 84.88 92 ALA A CA 1
ATOM 709 C C . ALA A 1 92 ? -5.569 -3.433 27.409 1.00 84.88 92 ALA A C 1
ATOM 711 O O . ALA A 1 92 ? -5.898 -3.999 28.449 1.00 84.88 92 ALA A O 1
ATOM 712 N N . GLN A 1 93 ? -5.471 -2.101 27.327 1.00 78.56 93 GLN A N 1
ATOM 713 C CA . GLN A 1 93 ? -5.607 -1.205 28.485 1.00 78.56 93 GLN A CA 1
ATOM 714 C C . GLN A 1 93 ? -6.998 -0.592 28.650 1.00 78.56 93 GLN A C 1
ATOM 716 O O . GLN A 1 93 ? -7.326 -0.126 29.741 1.00 78.56 93 GLN A O 1
ATOM 721 N N . THR A 1 94 ? -7.806 -0.525 27.592 1.00 60.22 94 THR A N 1
ATOM 722 C CA . THR A 1 94 ? -9.055 0.243 27.636 1.00 60.22 94 THR A CA 1
ATOM 723 C C . THR A 1 94 ? -10.279 -0.648 27.813 1.00 60.22 94 THR A C 1
ATOM 725 O O . THR A 1 94 ? -10.452 -1.652 27.128 1.00 60.22 94 THR A O 1
ATOM 728 N N . GLY A 1 95 ? -11.160 -0.247 28.737 1.00 62.62 95 GLY A N 1
ATOM 729 C CA . GLY A 1 95 ? -12.553 -0.688 28.731 1.00 62.62 95 GLY A CA 1
ATOM 730 C C . GLY A 1 95 ? -13.241 -0.289 27.420 1.00 62.62 95 GLY A C 1
ATOM 731 O O . GLY A 1 95 ? -12.706 0.506 26.643 1.00 62.62 95 GLY A O 1
ATOM 732 N N . ALA A 1 96 ? -14.436 -0.830 27.178 1.00 62.66 96 ALA A N 1
ATOM 733 C CA . ALA A 1 96 ? -15.135 -0.791 25.890 1.00 62.66 96 ALA A CA 1
ATOM 734 C C . ALA A 1 96 ? -15.149 0.578 25.173 1.00 62.66 96 ALA A C 1
ATOM 736 O O . ALA A 1 96 ? -15.235 0.621 23.950 1.00 62.66 96 ALA A O 1
ATOM 737 N N . GLU A 1 97 ? -15.067 1.709 25.881 1.00 69.69 97 GLU A N 1
ATOM 738 C CA . GLU A 1 97 ? -15.127 3.075 25.338 1.00 69.69 97 GLU A CA 1
ATOM 739 C C . GLU A 1 97 ? -14.148 3.385 24.195 1.00 69.69 97 GLU A C 1
ATOM 741 O O . GLU A 1 97 ? -14.557 4.061 23.255 1.00 69.69 97 GLU A O 1
ATOM 746 N N . ARG A 1 98 ? -12.907 2.875 24.210 1.00 81.62 98 ARG A N 1
ATOM 747 C CA . ARG A 1 98 ? -11.899 3.180 23.164 1.00 81.62 98 ARG A CA 1
ATOM 748 C C . ARG A 1 98 ? -11.578 2.014 22.223 1.00 81.62 98 ARG A C 1
ATOM 750 O O . ARG A 1 98 ? -10.729 2.166 21.345 1.00 81.62 98 ARG A O 1
ATOM 757 N N . GLY A 1 99 ? -12.294 0.894 22.351 1.00 85.38 99 GLY A N 1
ATOM 758 C CA . GLY A 1 99 ? -12.048 -0.328 21.576 1.00 85.38 99 GLY A CA 1
ATOM 759 C C . GLY A 1 99 ? -12.044 -0.103 20.061 1.00 85.38 99 GLY A C 1
ATOM 760 O O . GLY A 1 99 ? -11.101 -0.520 19.391 1.00 85.38 99 GLY A O 1
ATOM 761 N N . THR A 1 100 ? -13.029 0.636 19.532 1.00 87.50 100 THR A N 1
ATOM 762 C CA . THR A 1 100 ? -13.141 0.947 18.095 1.00 87.50 100 THR A CA 1
ATOM 763 C C . THR A 1 100 ? -11.920 1.708 17.574 1.00 87.50 100 THR A C 1
ATOM 765 O O . THR A 1 100 ? -11.319 1.327 16.569 1.00 87.50 100 THR A O 1
ATOM 768 N N . LEU A 1 101 ? -11.494 2.755 18.288 1.00 89.50 101 LEU A N 1
ATOM 769 C CA . LEU A 1 101 ? -10.338 3.563 17.897 1.00 89.50 101 LEU A CA 1
ATOM 770 C C . LEU A 1 101 ? -9.050 2.735 17.927 1.00 89.50 101 LEU A C 1
ATOM 772 O O . LEU A 1 101 ? -8.255 2.799 16.990 1.00 89.50 101 LEU A O 1
ATOM 776 N N . SER A 1 102 ? -8.834 1.951 18.985 1.00 91.88 102 SER A N 1
ATOM 777 C CA . SER A 1 102 ? -7.645 1.104 19.115 1.00 91.88 102 SER A CA 1
ATOM 778 C C . SER A 1 102 ? -7.597 0.012 18.045 1.00 91.88 102 SER A C 1
ATOM 780 O O . SER A 1 102 ? -6.531 -0.230 17.477 1.00 91.88 102 SER A O 1
ATOM 782 N N . PHE A 1 103 ? -8.748 -0.572 17.698 1.00 91.44 103 PHE A N 1
ATOM 783 C CA . PHE A 1 103 ? -8.868 -1.536 16.606 1.00 91.44 103 PHE A CA 1
ATOM 784 C C . PHE A 1 103 ? -8.487 -0.916 15.257 1.00 91.44 103 PHE A C 1
ATOM 786 O O . PHE A 1 103 ? -7.636 -1.457 14.550 1.00 91.44 103 PHE A O 1
ATOM 793 N N . PHE A 1 104 ? -9.036 0.254 14.916 1.00 91.19 104 PHE A N 1
ATOM 794 C CA . PHE A 1 104 ? -8.677 0.921 13.663 1.00 91.19 104 PHE A CA 1
ATOM 795 C C . PHE A 1 104 ? -7.235 1.419 13.648 1.00 91.19 104 PHE A C 1
ATOM 797 O O . PHE A 1 104 ? -6.576 1.335 12.617 1.00 91.19 104 PHE A O 1
ATOM 804 N N . THR A 1 105 ? -6.709 1.872 14.784 1.00 94.00 105 THR A N 1
ATOM 805 C CA . THR A 1 105 ? -5.299 2.265 14.904 1.00 94.00 105 THR A CA 1
ATOM 806 C C . THR A 1 105 ? -4.378 1.075 14.608 1.00 94.00 105 THR A C 1
ATOM 808 O O . THR A 1 105 ? -3.431 1.206 13.830 1.00 94.00 105 THR A O 1
ATOM 811 N N . LEU A 1 106 ? -4.711 -0.110 15.136 1.00 93.94 106 LEU A N 1
ATOM 812 C CA . LEU A 1 106 ? -4.019 -1.360 14.820 1.00 93.94 106 LEU A CA 1
ATOM 813 C C . LEU A 1 106 ? -4.141 -1.713 13.329 1.00 93.94 106 LEU A C 1
ATOM 815 O O . LEU A 1 106 ? -3.131 -1.974 12.674 1.00 93.94 106 LEU A O 1
ATOM 819 N N . ALA A 1 107 ? -5.361 -1.688 12.786 1.00 92.88 107 ALA A N 1
ATOM 820 C CA . ALA A 1 107 ? -5.634 -2.032 11.392 1.00 92.88 107 ALA A CA 1
ATOM 821 C C . ALA A 1 107 ? -4.898 -1.106 10.408 1.00 92.88 107 ALA A C 1
ATOM 823 O O . ALA A 1 107 ? -4.305 -1.586 9.445 1.00 92.88 107 ALA A O 1
ATOM 824 N N . VAL A 1 108 ? -4.869 0.205 10.671 1.00 93.00 108 VAL A N 1
ATOM 825 C CA . VAL A 1 108 ? -4.127 1.189 9.866 1.00 93.00 108 VAL A CA 1
ATOM 826 C C . VAL A 1 108 ? -2.620 0.956 9.968 1.00 93.00 108 VAL A C 1
ATOM 828 O O . VAL A 1 108 ? -1.927 1.004 8.951 1.00 93.00 108 VAL A O 1
ATOM 831 N N . GLY A 1 109 ? -2.099 0.657 11.162 1.00 95.25 109 GLY A N 1
ATOM 832 C CA . GLY A 1 109 ? -0.686 0.316 11.338 1.00 95.25 109 GLY A CA 1
ATOM 833 C C . GLY A 1 109 ? -0.272 -0.898 10.503 1.00 95.25 109 GLY A C 1
ATOM 834 O O . GLY A 1 109 ? 0.690 -0.831 9.734 1.00 95.25 109 GLY A O 1
ATOM 835 N N . LEU A 1 110 ? -1.054 -1.979 10.578 1.00 95.19 110 LEU A N 1
ATOM 836 C CA . LEU A 1 110 ? -0.849 -3.185 9.769 1.00 95.19 110 LEU A CA 1
ATOM 837 C C . LEU A 1 110 ? -0.991 -2.905 8.271 1.00 95.19 110 LEU A C 1
ATOM 839 O O . LEU A 1 110 ? -0.166 -3.362 7.478 1.00 95.19 110 LEU A O 1
ATOM 843 N N . PHE A 1 111 ? -1.987 -2.109 7.880 1.00 93.81 111 PHE A N 1
ATOM 844 C CA . PHE A 1 111 ? -2.175 -1.690 6.496 1.00 93.81 111 PHE A CA 1
ATOM 845 C C . PHE A 1 111 ? -0.925 -0.989 5.953 1.00 93.81 111 PHE A C 1
ATOM 847 O O . PHE A 1 111 ? -0.472 -1.308 4.853 1.00 93.81 111 PHE A O 1
ATOM 854 N N . LEU A 1 112 ? -0.333 -0.061 6.713 1.00 94.50 112 LEU A N 1
ATOM 855 C CA . LEU A 1 112 ? 0.893 0.624 6.298 1.00 94.50 112 LEU A CA 1
ATOM 856 C C . LEU A 1 112 ? 2.060 -0.355 6.155 1.00 94.50 112 LEU A C 1
ATOM 858 O O . LEU A 1 112 ? 2.726 -0.349 5.122 1.00 94.50 112 LEU A O 1
ATOM 862 N N . ILE A 1 113 ? 2.269 -1.226 7.143 1.00 96.25 113 ILE A N 1
ATOM 863 C CA . ILE A 1 113 ? 3.357 -2.218 7.133 1.00 96.25 113 ILE A CA 1
ATOM 864 C C . ILE A 1 113 ? 3.270 -3.130 5.901 1.00 96.25 113 ILE A C 1
ATOM 866 O O . ILE A 1 113 ? 4.296 -3.444 5.300 1.00 96.25 113 ILE A O 1
ATOM 870 N N . LEU A 1 114 ? 2.061 -3.529 5.501 1.00 94.69 114 LEU A N 1
ATOM 871 C CA . LEU A 1 114 ? 1.850 -4.426 4.364 1.00 94.69 114 LEU A CA 1
ATOM 872 C C . LEU A 1 114 ? 1.911 -3.704 3.011 1.00 94.69 114 LEU A C 1
ATOM 874 O O . LEU A 1 114 ? 2.482 -4.225 2.054 1.00 94.69 114 LEU A O 1
ATOM 878 N N . THR A 1 115 ? 1.346 -2.499 2.904 1.00 94.38 115 THR A N 1
ATOM 879 C CA . THR A 1 115 ? 1.175 -1.823 1.605 1.00 94.38 115 THR A CA 1
ATOM 880 C C . THR A 1 115 ? 2.321 -0.884 1.240 1.00 94.38 115 THR A C 1
ATOM 882 O O . THR A 1 115 ? 2.634 -0.738 0.054 1.00 94.38 115 THR A O 1
ATOM 885 N N . VAL A 1 116 ? 2.983 -0.251 2.216 1.00 93.88 116 VAL A N 1
ATOM 886 C CA . VAL A 1 116 ? 4.075 0.704 1.961 1.00 93.88 116 VAL A CA 1
ATOM 887 C C . VAL A 1 116 ? 5.244 0.048 1.218 1.00 93.88 116 VAL A C 1
ATOM 889 O O . VAL A 1 116 ? 5.634 0.600 0.185 1.00 93.88 116 VAL A O 1
ATOM 892 N N . PRO A 1 117 ? 5.772 -1.127 1.623 1.00 94.00 117 PRO A N 1
ATOM 893 C CA . PRO A 1 117 ? 6.868 -1.771 0.898 1.00 94.00 117 PRO A CA 1
ATOM 894 C C . PRO A 1 117 ? 6.515 -2.043 -0.563 1.00 94.00 117 PRO A C 1
ATOM 896 O O . PRO A 1 117 ? 7.307 -1.752 -1.456 1.00 94.00 117 PRO A O 1
ATOM 899 N N . VAL A 1 118 ? 5.292 -2.511 -0.823 1.00 94.38 118 VAL A N 1
ATOM 900 C CA . VAL A 1 118 ? 4.823 -2.798 -2.185 1.00 94.38 118 VAL A CA 1
ATOM 901 C C . VAL A 1 118 ? 4.708 -1.516 -3.012 1.00 94.38 118 VAL A C 1
ATOM 903 O O . VAL A 1 118 ? 5.105 -1.489 -4.173 1.00 94.38 118 VAL A O 1
ATOM 906 N N . ARG A 1 119 ? 4.241 -0.407 -2.426 1.00 92.38 119 ARG A N 1
ATOM 907 C CA . ARG A 1 119 ? 4.172 0.897 -3.115 1.00 92.38 119 ARG A CA 1
ATOM 908 C C . ARG A 1 119 ? 5.548 1.442 -3.491 1.00 92.38 119 ARG A C 1
ATOM 910 O O . ARG A 1 119 ? 5.684 2.068 -4.543 1.00 92.38 119 ARG A O 1
ATOM 917 N N . PHE A 1 120 ? 6.555 1.218 -2.650 1.00 91.75 120 PHE A N 1
ATOM 918 C CA . PHE A 1 120 ? 7.939 1.558 -2.979 1.00 91.75 120 PHE A CA 1
ATOM 919 C C . PHE A 1 120 ? 8.501 0.635 -4.063 1.00 91.75 120 PHE A C 1
ATOM 921 O O . PHE A 1 120 ? 9.055 1.142 -5.034 1.00 91.75 120 PHE A O 1
ATOM 928 N N . GLN A 1 121 ? 8.244 -0.676 -3.980 1.00 91.69 121 GLN A N 1
ATOM 929 C CA . GLN A 1 121 ? 8.610 -1.631 -5.033 1.00 91.69 121 GLN A CA 1
ATOM 930 C C . GLN A 1 121 ? 8.006 -1.253 -6.390 1.00 91.69 121 GLN A C 1
ATOM 932 O O . GLN A 1 121 ? 8.713 -1.287 -7.388 1.00 91.69 121 GLN A O 1
ATOM 937 N N . ILE A 1 122 ? 6.739 -0.822 -6.441 1.00 91.12 122 ILE A N 1
ATOM 938 C CA . ILE A 1 122 ? 6.102 -0.333 -7.676 1.00 91.12 122 ILE A CA 1
ATOM 939 C C . ILE A 1 122 ? 6.891 0.838 -8.266 1.00 91.12 122 ILE A C 1
ATOM 941 O O . ILE A 1 122 ? 7.213 0.818 -9.448 1.00 91.12 122 ILE A O 1
ATOM 945 N N . ARG A 1 123 ? 7.247 1.839 -7.451 1.00 88.75 123 ARG A N 1
ATOM 946 C CA . ARG A 1 123 ? 8.010 3.008 -7.920 1.00 88.75 123 ARG A CA 1
ATOM 947 C C . ARG A 1 123 ? 9.409 2.632 -8.406 1.00 88.75 123 ARG A C 1
ATOM 949 O O . ARG A 1 123 ? 9.862 3.155 -9.421 1.00 88.75 123 ARG A O 1
ATOM 956 N N . ASP A 1 124 ? 10.090 1.739 -7.697 1.00 88.62 124 ASP A N 1
ATOM 957 C CA . ASP A 1 124 ? 11.426 1.286 -8.087 1.00 88.62 124 ASP A CA 1
ATOM 958 C C . ASP A 1 124 ? 11.369 0.442 -9.367 1.00 88.62 124 ASP A C 1
ATOM 960 O O . ASP A 1 124 ? 12.187 0.627 -10.269 1.00 88.62 124 ASP A O 1
ATOM 964 N N . ASN A 1 125 ? 10.360 -0.420 -9.501 1.00 89.12 125 ASN A N 1
ATOM 965 C CA . ASN A 1 125 ? 10.127 -1.212 -10.703 1.00 89.12 125 ASN A CA 1
ATOM 966 C C . ASN A 1 125 ? 9.732 -0.335 -11.899 1.00 89.12 125 ASN A C 1
ATOM 968 O O . ASN A 1 125 ? 10.252 -0.551 -12.990 1.00 89.12 125 ASN A O 1
ATOM 972 N N . GLU A 1 126 ? 8.914 0.706 -11.709 1.00 87.31 126 GLU A N 1
ATOM 973 C CA . GLU A 1 126 ? 8.643 1.720 -12.739 1.00 87.31 126 GLU A CA 1
ATOM 974 C C . GLU A 1 126 ? 9.956 2.341 -13.250 1.00 87.31 126 GLU A C 1
ATOM 976 O O . GLU A 1 126 ? 10.202 2.368 -14.455 1.00 87.31 126 GLU A O 1
ATOM 981 N N . LEU A 1 127 ? 10.851 2.772 -12.353 1.00 86.19 127 LEU A N 1
ATOM 982 C CA . LEU A 1 127 ? 12.148 3.351 -12.732 1.00 86.19 127 LEU A CA 1
ATOM 983 C C . LEU A 1 127 ? 13.080 2.346 -13.425 1.00 86.19 127 LEU A C 1
ATOM 985 O O . LEU A 1 127 ? 13.817 2.715 -14.345 1.00 86.19 127 LEU A O 1
ATOM 989 N N . ARG A 1 128 ? 13.043 1.072 -13.028 1.00 85.38 128 ARG A N 1
ATOM 990 C CA . ARG A 1 128 ? 13.802 -0.001 -13.691 1.00 85.38 128 ARG A CA 1
ATOM 991 C C . ARG A 1 128 ? 13.288 -0.256 -15.105 1.00 85.38 128 ARG A C 1
ATOM 993 O O . ARG A 1 128 ? 14.094 -0.341 -16.027 1.00 85.38 128 ARG A O 1
ATOM 1000 N N . VAL A 1 129 ? 11.969 -0.297 -15.303 1.00 86.69 129 VAL A N 1
ATOM 1001 C CA . VAL A 1 129 ? 11.365 -0.426 -16.642 1.00 86.69 129 VAL A CA 1
ATOM 1002 C C . VAL A 1 129 ? 11.762 0.759 -17.529 1.00 86.69 129 VAL A C 1
ATOM 1004 O O . VAL A 1 129 ? 12.114 0.564 -18.691 1.00 86.69 129 VAL A O 1
ATOM 1007 N N . LEU A 1 130 ? 11.754 1.978 -16.983 1.00 83.88 130 LEU A N 1
ATOM 1008 C CA . LEU A 1 130 ? 12.112 3.197 -17.718 1.00 83.88 130 LEU A CA 1
ATOM 1009 C C . LEU A 1 130 ? 13.603 3.286 -18.076 1.00 83.88 130 LEU A C 1
ATOM 1011 O O . LEU A 1 130 ? 13.952 3.820 -19.125 1.00 83.88 130 LEU A O 1
ATOM 1015 N N . SER A 1 131 ? 14.486 2.771 -17.220 1.00 82.81 131 SER A N 1
ATOM 1016 C CA . SER A 1 131 ? 15.941 2.837 -17.425 1.00 82.81 131 SER A CA 1
ATOM 1017 C C . SER A 1 131 ? 16.516 1.672 -18.243 1.00 82.81 131 SER A C 1
ATOM 1019 O O . SER A 1 131 ? 17.654 1.767 -18.719 1.00 82.81 131 SER A O 1
ATOM 1021 N N . ALA A 1 132 ? 15.748 0.592 -18.439 1.00 84.06 132 ALA A N 1
ATOM 1022 C CA . ALA A 1 132 ? 16.146 -0.564 -19.239 1.00 84.06 132 ALA A CA 1
ATOM 1023 C C . ALA A 1 132 ? 16.223 -0.213 -20.731 1.00 84.06 132 ALA A C 1
ATOM 1025 O O . ALA A 1 132 ? 15.236 0.220 -21.326 1.00 84.06 132 ALA A O 1
ATOM 1026 N N . THR A 1 133 ? 17.384 -0.424 -21.353 1.00 80.81 133 THR A N 1
ATOM 1027 C CA . THR A 1 133 ? 17.621 -0.185 -22.790 1.00 80.81 133 THR A CA 1
ATOM 1028 C C . THR A 1 133 ? 17.294 -1.398 -23.658 1.00 80.81 133 THR A C 1
ATOM 1030 O O . THR A 1 133 ? 16.884 -1.228 -24.802 1.00 80.81 133 THR A O 1
ATOM 1033 N N . ASP A 1 134 ? 17.436 -2.604 -23.109 1.00 85.81 134 ASP A N 1
ATOM 1034 C CA . ASP A 1 134 ? 17.123 -3.862 -23.787 1.00 85.81 134 ASP A CA 1
ATOM 1035 C C . ASP A 1 134 ? 15.598 -4.122 -23.801 1.00 85.81 134 ASP A C 1
ATOM 1037 O O . ASP A 1 134 ? 14.966 -4.107 -22.734 1.00 85.81 134 ASP A O 1
ATOM 1041 N N . PRO A 1 135 ? 14.980 -4.348 -24.979 1.00 82.75 135 PRO A N 1
ATOM 1042 C CA . PRO A 1 135 ? 13.552 -4.631 -25.092 1.00 82.75 135 PRO A CA 1
ATOM 1043 C C . PRO A 1 135 ? 13.102 -5.913 -24.377 1.00 82.75 135 PRO A C 1
ATOM 1045 O O . PRO A 1 135 ? 11.957 -5.954 -23.916 1.00 82.75 135 PRO A O 1
ATOM 1048 N N . GLU A 1 136 ? 13.938 -6.950 -24.272 1.00 85.31 136 GLU A N 1
ATOM 1049 C CA . GLU A 1 136 ? 13.555 -8.194 -23.586 1.00 85.31 136 GLU A CA 1
ATOM 1050 C C . GLU A 1 136 ? 13.550 -8.014 -22.070 1.00 85.31 136 GLU A C 1
ATOM 1052 O O . GLU A 1 136 ? 12.544 -8.302 -21.410 1.00 85.31 136 GLU A O 1
ATOM 1057 N N . LEU A 1 137 ? 14.614 -7.418 -21.527 1.00 85.31 137 LEU A N 1
ATOM 1058 C CA . LEU A 1 137 ? 14.678 -7.038 -20.118 1.00 85.31 137 LEU A CA 1
ATOM 1059 C C . LEU A 1 137 ? 13.521 -6.108 -19.731 1.00 85.31 137 LEU A C 1
ATOM 1061 O O . LEU A 1 137 ? 12.880 -6.295 -18.695 1.00 85.31 137 LEU A O 1
ATOM 1065 N N . ARG A 1 138 ? 13.198 -5.128 -20.582 1.00 83.94 138 ARG A N 1
ATOM 1066 C CA . ARG A 1 138 ? 12.087 -4.201 -20.335 1.00 83.94 138 ARG A CA 1
ATOM 1067 C C . ARG A 1 138 ? 10.737 -4.926 -20.255 1.00 83.94 138 ARG A C 1
ATOM 1069 O O . ARG A 1 138 ? 9.916 -4.580 -19.404 1.00 83.94 138 ARG A O 1
ATOM 1076 N N . LYS A 1 139 ? 10.512 -5.953 -21.088 1.00 85.38 139 LYS A N 1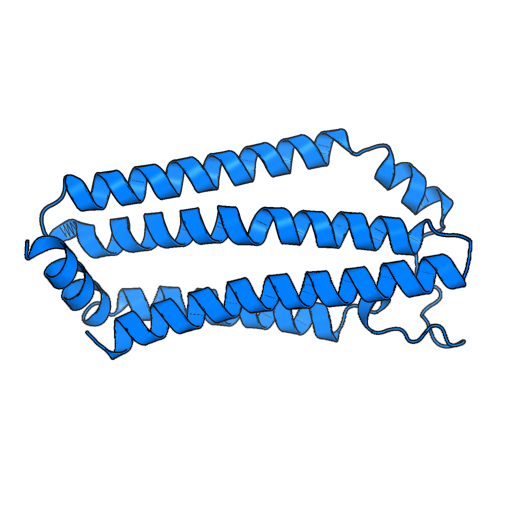
ATOM 1077 C CA . LYS A 1 139 ? 9.309 -6.804 -21.027 1.00 85.38 139 LYS A CA 1
ATOM 1078 C C . LYS A 1 139 ? 9.218 -7.577 -19.715 1.00 85.38 139 LYS A C 1
ATOM 1080 O O . LYS A 1 139 ? 8.150 -7.577 -19.099 1.00 85.38 139 LYS A O 1
ATOM 1085 N N . ALA A 1 140 ? 10.319 -8.187 -19.281 1.00 88.88 140 ALA A N 1
ATOM 1086 C CA . ALA A 1 140 ? 10.374 -8.917 -18.017 1.00 88.88 140 ALA A CA 1
ATOM 1087 C C . ALA A 1 140 ? 10.084 -7.995 -16.817 1.00 88.88 140 ALA A C 1
ATOM 1089 O O . ALA A 1 140 ? 9.243 -8.313 -15.976 1.00 88.88 140 ALA A O 1
ATOM 1090 N N . LEU A 1 141 ? 10.693 -6.807 -16.787 1.00 88.94 141 LEU A N 1
ATOM 1091 C CA . LEU A 1 141 ? 10.480 -5.821 -15.723 1.00 88.94 141 LEU A CA 1
ATOM 1092 C C . LEU A 1 141 ? 9.044 -5.271 -15.700 1.00 88.94 141 LEU A C 1
ATOM 1094 O O . LEU A 1 141 ? 8.488 -5.040 -14.629 1.00 88.94 141 LEU A O 1
ATOM 1098 N N . ALA A 1 142 ? 8.405 -5.088 -16.860 1.00 87.69 142 ALA A N 1
ATOM 1099 C CA . ALA A 1 142 ? 7.006 -4.663 -16.906 1.00 87.69 142 ALA A CA 1
ATOM 1100 C C . ALA A 1 142 ? 6.042 -5.759 -16.430 1.00 87.69 142 ALA A C 1
ATOM 1102 O O . ALA A 1 142 ? 5.008 -5.453 -15.833 1.00 87.69 142 ALA A O 1
ATOM 1103 N N . TYR A 1 143 ? 6.370 -7.033 -16.657 1.00 89.06 143 TYR A N 1
ATOM 1104 C CA . TYR A 1 143 ? 5.617 -8.144 -16.078 1.00 89.06 143 TYR A CA 1
ATOM 1105 C C . TYR A 1 143 ? 5.738 -8.169 -14.547 1.00 89.06 143 TYR A C 1
ATOM 1107 O O . TYR A 1 143 ? 4.718 -8.254 -13.860 1.00 89.06 143 TYR A O 1
ATOM 1115 N N . ASP A 1 144 ? 6.949 -7.996 -14.011 1.00 90.94 144 ASP A N 1
ATOM 1116 C CA . ASP A 1 144 ? 7.175 -7.892 -12.562 1.00 90.94 144 ASP A CA 1
ATOM 1117 C C . ASP A 1 144 ? 6.430 -6.692 -11.944 1.00 90.94 144 ASP A C 1
ATOM 1119 O O . ASP A 1 144 ? 5.772 -6.806 -10.905 1.00 90.94 144 ASP A O 1
ATOM 1123 N N . LEU A 1 145 ? 6.415 -5.549 -12.639 1.00 90.94 145 LEU A N 1
ATOM 1124 C CA . LEU A 1 145 ? 5.625 -4.385 -12.241 1.00 90.94 145 LEU A CA 1
ATOM 1125 C C . LEU A 1 145 ? 4.124 -4.718 -12.145 1.00 90.94 145 LEU A C 1
ATOM 1127 O O . LEU A 1 145 ? 3.482 -4.373 -11.151 1.00 90.94 145 LEU A O 1
ATOM 1131 N N . ARG A 1 146 ? 3.554 -5.432 -13.128 1.00 90.81 146 ARG A N 1
ATOM 1132 C CA . ARG A 1 146 ? 2.140 -5.865 -13.086 1.00 90.81 146 ARG A CA 1
ATOM 1133 C C . ARG A 1 146 ? 1.850 -6.767 -11.893 1.00 90.81 146 ARG A C 1
ATOM 1135 O O . ARG A 1 146 ? 0.828 -6.567 -11.234 1.00 90.81 146 ARG A O 1
ATOM 1142 N N . LEU A 1 147 ? 2.720 -7.741 -11.624 1.00 92.88 147 LEU A N 1
ATOM 1143 C CA . LEU A 1 147 ? 2.594 -8.632 -10.468 1.00 92.88 147 LEU A CA 1
ATOM 1144 C C . LEU A 1 147 ? 2.634 -7.843 -9.157 1.00 92.88 147 LEU A C 1
ATOM 1146 O O . LEU A 1 147 ? 1.808 -8.061 -8.274 1.00 92.88 147 LEU A O 1
ATOM 1150 N N . THR A 1 148 ? 3.530 -6.862 -9.061 1.00 92.75 148 THR A N 1
ATOM 1151 C CA . THR A 1 148 ? 3.647 -5.998 -7.879 1.00 92.75 148 THR A CA 1
ATOM 1152 C C . THR A 1 148 ? 2.377 -5.158 -7.669 1.00 92.75 148 THR A C 1
ATOM 1154 O O . THR A 1 148 ? 1.883 -5.039 -6.548 1.00 92.75 148 THR A O 1
ATOM 1157 N N . HIS A 1 149 ? 1.784 -4.630 -8.746 1.00 92.56 149 HIS A N 1
ATOM 1158 C CA . HIS A 1 149 ? 0.483 -3.956 -8.686 1.00 92.56 149 HIS A CA 1
ATOM 1159 C C . HIS A 1 149 ? -0.652 -4.893 -8.250 1.00 92.56 149 HIS A C 1
ATOM 1161 O O . HIS A 1 149 ? -1.537 -4.462 -7.516 1.00 92.56 149 HIS A O 1
ATOM 1167 N N . TRP A 1 150 ? -0.663 -6.151 -8.705 1.00 94.00 150 TRP A N 1
ATOM 1168 C CA . TRP A 1 150 ? -1.636 -7.145 -8.235 1.00 94.00 150 TRP A CA 1
ATOM 1169 C C . TRP A 1 150 ? -1.484 -7.416 -6.743 1.00 94.00 150 TRP A C 1
ATOM 1171 O O . TRP A 1 150 ? -2.473 -7.312 -6.028 1.00 94.00 150 TRP A O 1
ATOM 1181 N N . ARG A 1 151 ? -0.255 -7.621 -6.265 1.00 94.62 151 ARG A N 1
ATOM 1182 C CA . ARG A 1 151 ? 0.029 -7.824 -4.841 1.00 94.62 151 ARG A CA 1
ATOM 1183 C C . ARG A 1 151 ? -0.452 -6.655 -3.974 1.00 94.62 151 ARG A C 1
ATOM 1185 O O . ARG A 1 151 ? -1.001 -6.872 -2.900 1.00 94.62 151 ARG A O 1
ATOM 1192 N N . LEU A 1 152 ? -0.278 -5.408 -4.429 1.00 94.06 152 LEU A N 1
ATOM 1193 C CA . LEU A 1 152 ? -0.800 -4.244 -3.701 1.00 94.06 152 LEU A CA 1
ATOM 1194 C C . LEU A 1 152 ? -2.326 -4.311 -3.570 1.00 94.06 152 LEU A C 1
ATOM 1196 O O . LEU A 1 152 ? -2.855 -4.109 -2.481 1.00 94.06 152 LEU A O 1
ATOM 1200 N N . LEU A 1 153 ? -3.018 -4.611 -4.672 1.00 94.69 153 LEU A N 1
ATOM 1201 C CA . LEU A 1 153 ? -4.473 -4.725 -4.675 1.00 94.69 153 LEU A CA 1
ATOM 1202 C C . LEU A 1 153 ? -4.954 -5.898 -3.820 1.00 94.69 153 LEU A C 1
ATOM 1204 O O . LEU A 1 153 ? -5.952 -5.750 -3.128 1.00 94.69 153 LEU A O 1
ATOM 1208 N N . GLU A 1 154 ? -4.250 -7.030 -3.818 1.00 95.62 154 GLU A N 1
ATOM 1209 C CA . GLU A 1 154 ? -4.555 -8.165 -2.938 1.00 95.62 154 GLU A CA 1
ATOM 1210 C C . GLU A 1 154 ? -4.519 -7.757 -1.463 1.00 95.62 154 GLU A C 1
ATOM 1212 O O . GLU A 1 154 ? -5.436 -8.096 -0.719 1.00 95.62 154 GLU A O 1
ATOM 1217 N N . TYR A 1 155 ? -3.521 -6.973 -1.038 1.00 94.31 155 TYR A N 1
ATOM 1218 C CA . TYR A 1 155 ? -3.479 -6.460 0.334 1.00 94.31 155 TYR A CA 1
ATOM 1219 C C . TYR A 1 155 ? -4.594 -5.453 0.618 1.00 94.31 155 TYR A C 1
ATOM 1221 O O . TYR A 1 155 ? -5.251 -5.547 1.652 1.00 94.31 155 TYR A O 1
ATOM 1229 N N . GLU A 1 156 ? -4.835 -4.501 -0.282 1.00 94.12 156 GLU A N 1
ATOM 1230 C CA . GLU A 1 156 ? -5.851 -3.463 -0.075 1.00 94.12 156 GLU A CA 1
ATOM 1231 C C . GLU A 1 156 ? -7.270 -4.043 -0.051 1.00 94.12 156 GLU A C 1
ATOM 1233 O O . GLU A 1 156 ? -8.019 -3.797 0.896 1.00 94.12 156 GLU A O 1
ATOM 1238 N N . PHE A 1 157 ? -7.625 -4.863 -1.044 1.00 95.25 157 PHE A N 1
ATOM 1239 C CA . PHE A 1 157 ? -8.916 -5.548 -1.088 1.00 95.25 157 PHE A CA 1
ATOM 1240 C C . PHE A 1 157 ? -9.030 -6.630 -0.017 1.00 95.25 157 PHE A C 1
ATOM 1242 O O . PHE A 1 157 ? -10.116 -6.810 0.522 1.00 95.25 157 PHE A O 1
ATOM 1249 N N . GLY A 1 158 ? -7.939 -7.316 0.335 1.00 94.81 158 GLY A N 1
ATOM 1250 C CA . GLY A 1 158 ? -7.929 -8.302 1.413 1.00 94.81 158 GLY A CA 1
ATOM 1251 C C . GLY A 1 158 ? -8.240 -7.673 2.770 1.00 94.81 158 GLY A C 1
ATOM 1252 O O . GLY A 1 158 ? -9.100 -8.169 3.494 1.00 94.81 158 GLY A O 1
ATOM 1253 N N . ILE A 1 159 ? -7.611 -6.537 3.090 1.00 93.38 159 ILE A N 1
ATOM 1254 C CA . ILE A 1 159 ? -7.888 -5.793 4.328 1.00 93.38 159 ILE A CA 1
ATOM 1255 C C . ILE A 1 159 ? -9.302 -5.204 4.301 1.00 93.38 159 ILE A C 1
ATOM 1257 O O . ILE A 1 159 ? -10.022 -5.313 5.292 1.00 93.38 159 ILE A O 1
ATOM 1261 N N . LEU A 1 160 ? -9.728 -4.624 3.175 1.00 94.38 160 LEU A N 1
ATOM 1262 C CA . LEU A 1 160 ? -11.085 -4.097 3.018 1.00 94.38 160 LEU A CA 1
ATOM 1263 C C . LEU A 1 160 ? -12.144 -5.190 3.213 1.00 94.38 160 LEU A C 1
ATOM 1265 O O . LEU A 1 160 ? -13.106 -4.984 3.953 1.00 94.38 160 LEU A O 1
ATOM 1269 N N . ALA A 1 161 ? -11.960 -6.353 2.584 1.00 95.06 161 ALA A N 1
ATOM 1270 C CA . ALA A 1 161 ? -12.862 -7.491 2.704 1.00 95.06 161 ALA A CA 1
ATOM 1271 C C . ALA A 1 161 ? -12.890 -8.028 4.137 1.00 95.06 161 ALA A C 1
ATOM 1273 O O . ALA A 1 161 ? -13.972 -8.273 4.669 1.00 95.06 161 ALA A O 1
ATOM 1274 N N . LEU A 1 162 ? -11.728 -8.149 4.785 1.00 93.06 162 LEU A N 1
ATOM 1275 C CA . LEU A 1 162 ? -11.631 -8.581 6.177 1.00 93.06 162 LEU A CA 1
ATOM 1276 C C . LEU A 1 162 ? -12.391 -7.630 7.110 1.00 93.06 162 LEU A C 1
ATOM 1278 O O . LEU A 1 162 ? -13.228 -8.081 7.887 1.00 93.06 162 LEU A O 1
ATOM 1282 N N . LEU A 1 163 ? -12.149 -6.320 7.004 1.00 91.62 163 LEU A N 1
ATOM 1283 C CA . LEU A 1 163 ? -12.819 -5.312 7.832 1.00 91.6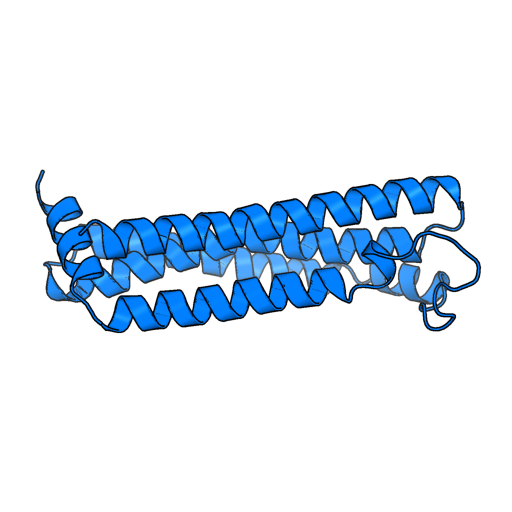2 163 LEU A CA 1
ATOM 1284 C C . LEU A 1 163 ? -14.327 -5.274 7.583 1.00 91.62 163 LEU A C 1
ATOM 1286 O O . LEU A 1 163 ? -15.100 -5.250 8.534 1.00 91.62 163 LEU A O 1
ATOM 1290 N N . THR A 1 164 ? -14.748 -5.327 6.319 1.00 93.44 164 THR A N 1
ATOM 1291 C CA . THR A 1 164 ? -16.173 -5.361 5.960 1.00 93.44 164 THR A CA 1
ATOM 1292 C C . THR A 1 164 ? -16.843 -6.614 6.520 1.00 93.44 164 THR A C 1
ATOM 1294 O O . THR A 1 164 ? -17.928 -6.527 7.081 1.00 93.44 164 THR A O 1
ATOM 1297 N N . THR A 1 165 ? -16.183 -7.773 6.430 1.00 93.81 165 THR A N 1
ATOM 1298 C CA . THR A 1 165 ? -16.704 -9.032 6.983 1.00 93.81 165 THR A CA 1
ATOM 1299 C C . THR A 1 165 ? -16.838 -8.952 8.499 1.00 93.81 165 THR A C 1
ATOM 1301 O O . THR A 1 165 ? -17.857 -9.372 9.031 1.00 93.81 165 THR A O 1
ATOM 1304 N N . ILE A 1 166 ? -15.850 -8.374 9.191 1.00 90.06 166 ILE A N 1
ATOM 1305 C CA . ILE A 1 166 ? -15.915 -8.153 10.642 1.00 90.06 166 ILE A CA 1
ATOM 1306 C C . ILE A 1 166 ? -17.105 -7.257 11.000 1.00 90.06 166 ILE A C 1
ATOM 1308 O O . ILE A 1 166 ? -17.845 -7.590 11.912 1.00 90.06 166 ILE A O 1
ATOM 1312 N N . ILE A 1 167 ? -17.320 -6.158 10.276 1.00 90.62 167 ILE A N 1
ATOM 1313 C CA . ILE A 1 167 ? -18.407 -5.213 10.574 1.00 90.62 167 ILE A CA 1
ATOM 1314 C C . ILE A 1 167 ? -19.788 -5.802 10.259 1.00 90.62 167 ILE A C 1
ATOM 1316 O O . ILE A 1 167 ? -20.756 -5.469 10.923 1.00 90.62 167 ILE A O 1
ATOM 1320 N N . VAL A 1 168 ? -19.905 -6.653 9.238 1.00 92.62 168 VAL A N 1
ATOM 1321 C CA . VAL A 1 168 ? -21.186 -7.280 8.869 1.00 92.62 168 VAL A CA 1
ATOM 1322 C C . VAL A 1 168 ? -21.526 -8.468 9.774 1.00 92.62 168 VAL A C 1
ATOM 1324 O O . VAL A 1 168 ? -22.701 -8.756 9.987 1.00 92.62 168 VAL A O 1
ATOM 1327 N N . ALA A 1 169 ? -20.519 -9.191 10.269 1.00 91.75 169 ALA A N 1
ATOM 1328 C CA . ALA A 1 169 ? -20.718 -10.399 11.069 1.00 91.75 169 ALA A CA 1
ATOM 1329 C C . ALA A 1 169 ? -21.009 -10.132 12.556 1.00 91.75 169 ALA A C 1
ATOM 1331 O O . ALA A 1 169 ? -21.454 -11.054 13.242 1.00 91.75 169 ALA A O 1
ATOM 1332 N N . PHE A 1 170 ? -20.734 -8.923 13.048 1.00 87.00 170 PHE A N 1
ATOM 1333 C CA . PHE A 1 170 ? -20.800 -8.540 14.460 1.00 87.00 170 PHE A CA 1
ATOM 1334 C C . PHE A 1 170 ? -21.615 -7.264 14.653 1.00 87.00 170 PHE A C 1
ATOM 1336 O O . PHE A 1 170 ? -22.208 -7.125 15.745 1.00 87.00 170 PHE A O 1
#

pLDDT: mean 84.55, std 12.08, range [51.5, 97.69]

Radius of gyration: 19.97 Å; chains: 1; bounding box: 43×25×60 Å

Secondary structure (DSSP, 8-state):
--HHHHHHHHHHH-HHHHHHHHHHHHHHHHHHHHHHH-HHHH--SSTTS-TTSPPHHHHHHHHHTTHHHHHHHHHHHHHHHHHHHHHHHHHHH--GGGHHHHHHHHHHHHHHHHHHHHHHHHHHHHHHHHH--SHHHHHHHHHHHHHHHHHHHHHHHHHHHHHHHHHHH-

=== Feature glossary ===
The record interleaves many kinds of information about one protein. Here is each kind framed as the question it answers.

Q: What does the local fold look like, residue by residue?
A: A 3Di character summarizes, for each residue, the relative orientation of the Cα frame of its nearest spatial neighbor. Because it encodes fold topology rather than chemistry, 3Di alignments detect remote structural similarity that sequence alignment misses.

Q: Which residues are in helices, strands, or loops?
A: Secondary structure is the local, repeating backbone conformation. DSSP classifies it into eight states by reading the hydrogen-bond network: three helix types (H, G, I), two β types (E, B), two non-regular types (T, S), and unstructured coil (-).

Q: How big and how compact is the whole molecule?
A: Three whole-structure scalars: the radius of gyration (RMS distance of Cα from centroid, in Å), the count of Cα–Cα contacts (pairs closer than 8 Å and separated by more than four residues in sequence — i.e. tertiary, not local, contacts), and the bounding-box dimensions. Together they distinguish compact globular folds from extended fibres or disordered chains.

Q: How confident is the AlphaFold model at each residue?
A: For AlphaFold models, the B-factor field carries pLDDT — the model's own estimate of local accuracy on a 0–100 scale. Regions with pLDDT<50 should be treated as essentially unmodeled; they often correspond to intrinsically disordered segments.

Q: What family and function is it annotated with?
A: Functional annotations link the protein to curated databases. InterPro entries identify conserved domains and families by matching the sequence against member-database signatures (Pfam, PROSITE, CDD, …). Gene Ontology (GO) terms describe molecular function, biological process, and cellular component in a controlled vocabulary. CATH places the structure in a hierarchical fold classification (Class/Architecture/Topology/Homologous-superfamily). The organism is the source species.

Q: What known structures does this most resemble?
A: Nearest PDB neighbors are the top structural matches found by Foldseek when searching this structure against the entire Protein Data Bank. Each hit reports a TM-score (0 to 1; >0.5 almost always implies the same fold) and an E-value. These are *structural* homologs — they may share no detectable sequence similarity.

Q: Which residues are buried vs exposed?
A: Solvent-accessible surface area (SASA) is the area in Å² traced out by the centre of a 1.4 Å probe sphere (a water molecule) rolled over the protein's van der Waals surface (Shrake–Rupley / Lee–Richards construction). Buried residues have near-zero SASA; fully exposed residues can exceed 200 Å². The total SASA scales roughly with the number of surface residues.

Q: What are the backbone torsion angles?
A: φ (phi) and ψ (psi) are the two rotatable backbone dihedrals per residue: φ is the C(i-1)–N–Cα–C torsion, ψ is the N–Cα–C–N(i+1) torsion, both in degrees on (−180°, 180°]. α-helical residues cluster near (−60°, −45°); β-strand residues near (−120°, +130°). A Ramachandran plot is simply a scatter of (φ, ψ) for every residue.

Q: Are the domains correctly placed relative to each other?
A: Predicted aligned error is AlphaFold's pairwise confidence. Unlike pLDDT (per-residue), PAE is per-residue-pair and captures whether two parts of the structure are correctly placed relative to each other. Units are ångströms of expected positional error.

Q: What if only a Cα trace is available?
A: P-SEA three-state annotation labels each residue as helix, strand, or coil based purely on the geometry of the Cα trace. It serves as a fallback when the full backbone (and thus DSSP) is unavailable.

Q: What is the amino-acid chain?
A: This is the polypeptide sequence — one letter per residue, N-terminus first. Length ranges from a few dozen residues for small domains to over a thousand for large multi-domain proteins.

Q: What do the rendered images show?
A: The six renders are orthographic views along the three Cartesian axes in both directions. Representation (cartoon, sticks, or surface) and color scheme (sequence-rainbow or by-chain) vary across proteins so the training set covers all the common visualization conventions.

Q: What do the diagnostic plots show?
A: Plot images: a contact map (which residues are close in 3D, as an N×N binary image), a Ramachandran scatter (backbone torsion angles, revealing secondary-structure composition at a glance), and — for AlphaFold structures — a PAE heatmap (pairwise prediction confidence).

Q: How mobile is each atom in the crystal?
A: B-factor (Debye–Waller factor) reflects atomic displacement in the crystal lattice. It is an experimental observable (units Å²), not a prediction; low values mean the atom is pinned down, high values mean it moves or is heterogeneous across the crystal.

Q: Where is each backbone atom in 3D?
A: The mmCIF table is the protein's shape written out atom by atom. For each backbone N, Cα, C, and carbonyl O, it records an (x, y, z) coordinate triple in Å plus the residue type, chain letter, and residue num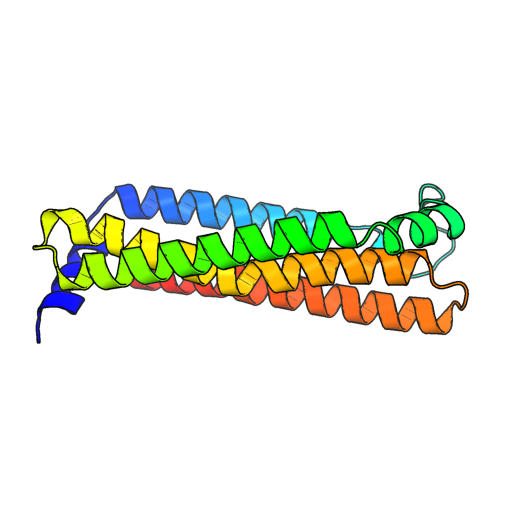ber.